Protein AF-0000000087669107 (afdb_homodimer)

pLDDT: mean 89.2, std 16.78, range [33.06, 98.69]

Sequence (152 aa):
MIALDDLVAEQFYWARRRSGTDAERELQIVRVSSIFGSTREFLTIATVGSDQHYALDEFDIVEVVAQSVSEPPGSPMIALDDLVAEQFYWARRRSGTDAERELQIVRVSSIFGSTREFLTIATVGSDQHYALDEFDIVEVVAQSVSEPPGSP

Organism: NCBI:txid484088

Secondary structure (DSSP, 8-state):
---GGG--TT-EEEEEESSS-TTTTS-EEEEEE-TT-SSGGG-EEEEBT---EE-GGGEEEEEEPPP---------/---GGG--TT-EEEEEESSS-TTTTSEEEEEEE-TT-SSGGG-EEEEBT---EE-GGGEEEEEEPPP---------

Nearest PDB structures (foldseek):
  2ydl-assembly1_A  TM=5.166E-01  e=1.882E+00  Homo sapiens
  2dm1-assembly1_A  TM=4.663E-01  e=1.882E+00  Homo sapiens
  5hkc-assembly1_B  TM=5.219E-01  e=3.092E+00  Mycobacterium tuberculosis CDC1551
  5y5w-assembly4_D  TM=6.259E-01  e=8.875E+00  Homo sapiens
  8rd3-assembly1_A  TM=4.511E-01  e=6.508E+00  Saccharomyces cerevisiae S288C

Solvent-accessible surface area (backbone atoms only — not comparable to full-atom values): 8751 Å² total; per-residue (Å²): 108,56,56,78,88,70,63,53,75,70,39,44,27,34,28,23,37,71,63,79,53,75,77,53,38,39,84,40,63,33,30,30,32,40,88,75,30,85,50,76,92,39,41,25,34,19,34,60,47,25,63,56,72,37,60,62,86,50,42,46,41,55,44,75,58,75,72,81,72,70,67,68,78,71,77,128,108,55,58,78,88,71,62,53,76,72,38,45,28,35,30,22,37,70,63,79,53,75,77,52,39,37,83,40,63,34,30,30,33,40,88,76,30,84,50,76,92,39,40,25,34,19,33,59,46,28,65,55,72,37,61,60,84,48,42,48,40,54,44,76,59,75,75,81,72,69,67,68,79,70,77,128

Radius of gyration: 16.14 Å; Cα contacts (8 Å, |Δi|>4): 312; chains: 2; bounding box: 45×42×38 Å

Foldseek 3Di:
DDDLVPDAAQFKFFKAFPDDDPVRRDTFIWGFHQPQHRDSVRTWIHGPPDPDTHHPVRIGTDGTDDDPPPPPPPDD/DDDLVPDAAQFKFFKAFPDDDPVRRDTFIWGFHQPQHRDSVRTWIHGPPDPDTHHPVRIDTDGTDDDPPPPPPPPD

Structure (mmCIF, N/CA/C/O backbone):
data_AF-0000000087669107-model_v1
#
loop_
_entity.id
_entity.type
_entity.pdbx_description
1 polymer 'Uncharacterized protein'
#
loop_
_atom_site.group_PDB
_atom_site.id
_atom_site.type_symbol
_atom_site.label_atom_id
_atom_site.label_alt_id
_atom_site.label_comp_id
_atom_site.label_asym_id
_atom_site.label_entity_id
_atom_site.label_seq_id
_atom_site.pdbx_PDB_ins_code
_atom_site.Cartn_x
_atom_site.Cartn_y
_atom_site.Cartn_z
_atom_site.occupancy
_atom_site.B_iso_or_equiv
_atom_site.auth_seq_id
_atom_site.auth_comp_id
_atom_site.auth_asym_id
_atom_site.auth_atom_id
_atom_site.pdbx_PDB_model_num
ATOM 1 N N . MET A 1 1 ? -7.949 7.848 16.125 1 89.31 1 MET A N 1
ATOM 2 C CA . MET A 1 1 ? -7.195 8.438 15.016 1 89.31 1 MET A CA 1
ATOM 3 C C . MET A 1 1 ? -5.812 8.883 15.477 1 89.31 1 MET A C 1
ATOM 5 O O . MET A 1 1 ? -5.641 9.289 16.625 1 89.31 1 MET A O 1
ATOM 9 N N . ILE A 1 2 ? -4.879 8.641 14.68 1 94.44 2 ILE A N 1
ATOM 10 C CA . ILE A 1 2 ? -3.502 9.016 14.984 1 94.44 2 ILE A CA 1
ATOM 11 C C . ILE A 1 2 ? -3.25 10.461 14.547 1 94.44 2 ILE A C 1
ATOM 13 O O . ILE A 1 2 ? -3.631 10.859 13.445 1 94.44 2 ILE A O 1
ATOM 17 N N . ALA A 1 3 ? -2.68 11.203 15.469 1 96.31 3 ALA A N 1
ATOM 18 C CA . ALA A 1 3 ? -2.332 12.586 15.141 1 96.31 3 ALA A CA 1
ATOM 19 C C . ALA A 1 3 ? -1.234 12.641 14.078 1 96.31 3 ALA A C 1
ATOM 21 O O . ALA A 1 3 ? -0.327 11.805 14.078 1 96.31 3 ALA A O 1
ATOM 22 N N . LEU A 1 4 ? -1.271 13.656 13.242 1 95.12 4 LEU A N 1
ATOM 23 C CA . LEU A 1 4 ? -0.305 13.773 12.156 1 95.12 4 LEU A CA 1
ATOM 24 C C . LEU A 1 4 ? 1.114 13.8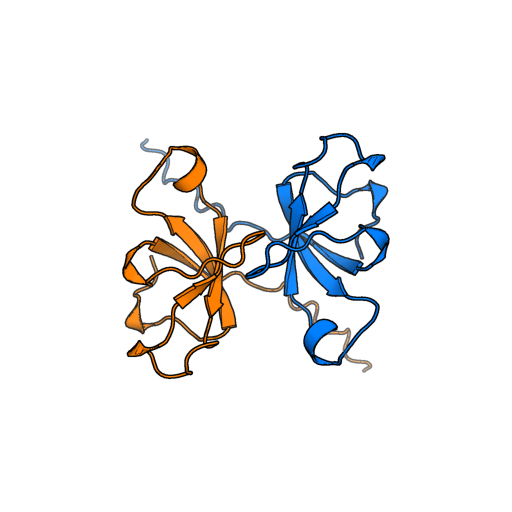91 12.695 1 95.12 4 LEU A C 1
ATOM 26 O O . LEU A 1 4 ? 2.061 13.383 12.094 1 95.12 4 LEU A O 1
ATOM 30 N N . ASP A 1 5 ? 1.235 14.508 13.797 1 94.81 5 ASP A N 1
ATOM 31 C CA . ASP A 1 5 ? 2.549 14.719 14.398 1 94.81 5 ASP A CA 1
ATOM 32 C C . ASP A 1 5 ? 3.145 13.406 14.891 1 94.81 5 ASP A C 1
ATOM 34 O O . ASP A 1 5 ? 4.336 13.328 15.195 1 94.81 5 ASP A O 1
ATOM 38 N N . ASP A 1 6 ? 2.389 12.32 14.961 1 96.31 6 ASP A N 1
ATOM 39 C CA . ASP A 1 6 ? 2.84 11.047 15.5 1 96.31 6 ASP A CA 1
ATOM 40 C C . ASP A 1 6 ? 3.191 10.062 14.383 1 96.31 6 ASP A C 1
ATOM 42 O O . ASP A 1 6 ? 3.619 8.938 14.641 1 96.31 6 ASP A O 1
ATOM 46 N N . LEU A 1 7 ? 3.021 10.586 13.234 1 9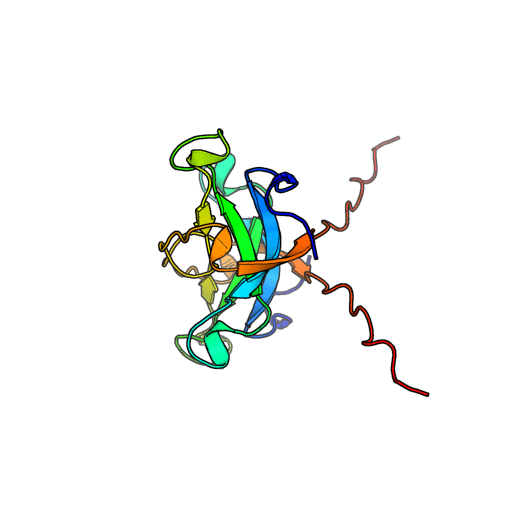6.69 7 LEU A N 1
ATOM 47 C CA . LEU A 1 7 ? 3.289 9.703 12.102 1 96.69 7 LEU A CA 1
ATOM 48 C C . LEU A 1 7 ? 4.785 9.453 11.953 1 96.69 7 LEU A C 1
ATOM 50 O O . LEU A 1 7 ? 5.594 10.359 12.164 1 96.69 7 LEU A O 1
ATOM 54 N N . VAL A 1 8 ? 5.062 8.195 11.562 1 96.12 8 VAL A N 1
ATOM 55 C CA . VAL A 1 8 ? 6.445 7.77 11.383 1 96.12 8 VAL A CA 1
ATOM 56 C C . VAL A 1 8 ? 6.715 7.5 9.906 1 96.12 8 VAL A C 1
ATOM 58 O O . VAL A 1 8 ? 5.914 6.855 9.227 1 96.12 8 VAL A O 1
ATOM 61 N N . ALA A 1 9 ? 7.883 7.965 9.367 1 96.81 9 ALA A N 1
ATOM 62 C CA . ALA A 1 9 ? 8.266 7.77 7.973 1 96.81 9 ALA A CA 1
ATOM 63 C C . ALA A 1 9 ? 8.32 6.285 7.625 1 96.81 9 ALA A C 1
ATOM 65 O O . ALA A 1 9 ? 8.812 5.473 8.414 1 96.81 9 ALA A O 1
ATOM 66 N N . GLU A 1 10 ? 7.879 5.996 6.438 1 95.19 10 GLU A N 1
ATOM 67 C CA . GLU A 1 10 ? 7.945 4.684 5.805 1 95.19 10 GLU A CA 1
ATOM 68 C C . GLU A 1 10 ? 7.07 3.672 6.539 1 95.19 10 GLU A C 1
ATOM 70 O O . GLU A 1 10 ? 7.07 2.484 6.207 1 95.19 10 GLU A O 1
ATOM 75 N N . GLN A 1 11 ? 6.285 4.133 7.562 1 95.56 11 GLN A N 1
ATOM 76 C CA . GLN A 1 11 ? 5.328 3.277 8.258 1 95.56 11 GLN A CA 1
ATOM 77 C C . GLN A 1 11 ? 4.004 3.201 7.496 1 95.56 11 GLN A C 1
ATOM 79 O O . GLN A 1 11 ? 3.578 4.18 6.883 1 95.56 11 GLN A O 1
ATOM 84 N N . PHE A 1 12 ? 3.428 2.039 7.555 1 96.88 12 PHE A N 1
ATOM 85 C CA . PHE A 1 12 ? 2.129 1.824 6.926 1 96.88 12 PHE A CA 1
ATOM 86 C C . PHE A 1 12 ? 1 2.088 7.914 1 96.88 12 PHE A C 1
ATOM 88 O O . PHE A 1 12 ? 1.094 1.721 9.086 1 96.88 12 PHE A O 1
ATOM 95 N N . TYR A 1 13 ? -0.109 2.59 7.34 1 96.56 13 TYR A N 1
ATOM 96 C CA . TYR A 1 13 ? -1.288 2.891 8.148 1 96.56 13 TYR A CA 1
ATOM 97 C C . TYR A 1 13 ? -2.566 2.561 7.383 1 96.56 13 TYR A C 1
ATOM 99 O O . TYR A 1 13 ? -2.592 2.605 6.152 1 96.56 13 TYR A O 1
ATOM 107 N N . TRP A 1 14 ? -3.562 2.236 8.117 1 96.69 14 TRP A N 1
ATOM 108 C CA . TRP A 1 14 ? -4.926 2.363 7.609 1 96.69 14 TRP A CA 1
ATOM 109 C C . TRP A 1 14 ? -5.379 3.818 7.637 1 96.69 14 TRP A C 1
ATOM 111 O O . TRP A 1 14 ? -5.215 4.512 8.641 1 96.69 14 TRP A O 1
ATOM 121 N N . ALA A 1 15 ? -5.906 4.258 6.504 1 96.88 15 ALA A N 1
ATOM 122 C CA . ALA A 1 15 ? -6.289 5.664 6.398 1 96.88 15 ALA A CA 1
ATOM 123 C C . ALA A 1 15 ? -7.477 5.84 5.457 1 96.88 15 ALA A C 1
ATOM 125 O O . ALA A 1 15 ? -7.785 4.949 4.664 1 96.88 15 ALA A O 1
ATOM 126 N N . ARG A 1 16 ? -8.156 6.98 5.582 1 96.62 16 ARG A N 1
ATOM 127 C CA . ARG A 1 16 ? -9.234 7.398 4.688 1 96.62 16 ARG A CA 1
ATOM 128 C C . ARG A 1 16 ? -8.953 8.781 4.105 1 96.62 16 ARG A C 1
ATOM 130 O O . ARG A 1 16 ? -8.586 9.703 4.832 1 96.62 16 ARG A O 1
ATOM 137 N N . ARG A 1 17 ? -9.102 8.789 2.848 1 96.81 17 ARG A N 1
ATOM 138 C CA . ARG A 1 17 ? -9.023 10.125 2.256 1 96.81 17 ARG A CA 1
ATOM 139 C C . ARG A 1 17 ? -10.18 11 2.721 1 96.81 17 ARG A C 1
ATOM 141 O O . ARG A 1 17 ? -11.32 10.539 2.818 1 96.81 17 ARG A O 1
ATOM 148 N N . ARG A 1 18 ? -9.938 12.242 2.965 1 96.56 18 ARG A N 1
ATOM 149 C CA . ARG A 1 18 ? -10.945 13.133 3.533 1 96.56 18 ARG A CA 1
ATOM 150 C C . ARG A 1 18 ? -11.906 13.625 2.457 1 96.56 18 ARG A C 1
ATOM 152 O O . ARG A 1 18 ? -13.031 14.039 2.764 1 96.56 18 ARG A O 1
ATOM 159 N N . SER A 1 19 ? -11.461 13.664 1.223 1 93.25 19 SER A N 1
ATOM 160 C CA . SER A 1 19 ? -12.297 14.156 0.134 1 93.25 19 SER A CA 1
ATOM 161 C C . SER A 1 19 ? -12.234 13.227 -1.073 1 93.25 19 SER A C 1
ATOM 163 O O . SER A 1 19 ? -11.438 12.289 -1.104 1 93.25 19 SER A O 1
ATOM 165 N N . GLY A 1 20 ? -13.219 13.453 -1.997 1 90.12 20 GLY A N 1
ATOM 166 C CA . GLY A 1 20 ? -13.242 12.641 -3.199 1 90.12 20 GLY A CA 1
ATOM 167 C C . GLY A 1 20 ? -14.461 11.742 -3.285 1 90.12 20 GLY A C 1
ATOM 168 O O . GLY A 1 20 ? -15.453 11.961 -2.582 1 90.12 20 GLY A O 1
ATOM 169 N N . THR A 1 21 ? -14.297 10.797 -4.195 1 91.62 21 THR A N 1
ATOM 170 C CA . THR A 1 21 ? -15.383 9.852 -4.43 1 91.62 21 THR A CA 1
ATOM 171 C C . THR A 1 21 ? -15.531 8.898 -3.252 1 91.62 21 THR A C 1
ATOM 173 O O . THR A 1 21 ? -14.641 8.805 -2.402 1 91.62 21 THR A O 1
ATOM 176 N N . ASP A 1 22 ? -16.688 8.188 -3.225 1 91.12 22 ASP A N 1
ATOM 177 C CA . ASP A 1 22 ? -16.906 7.176 -2.195 1 91.12 22 ASP A CA 1
ATOM 178 C C . ASP A 1 22 ? -15.789 6.141 -2.191 1 91.12 22 ASP A C 1
ATOM 180 O O . ASP A 1 22 ? -15.32 5.73 -1.129 1 91.12 22 ASP A O 1
ATOM 184 N N . ALA A 1 23 ? -15.289 5.789 -3.285 1 83.88 23 ALA A N 1
ATOM 185 C CA . ALA A 1 23 ? -14.234 4.789 -3.416 1 83.88 23 ALA A CA 1
ATOM 186 C C . ALA A 1 23 ? -12.914 5.305 -2.84 1 83.88 23 ALA A C 1
ATOM 188 O O . ALA A 1 23 ? -12.188 4.562 -2.176 1 83.88 23 ALA A O 1
ATOM 189 N N . GLU A 1 24 ? -12.727 6.613 -3.053 1 87.19 24 GLU A N 1
ATOM 190 C CA . GLU A 1 24 ? -11.492 7.215 -2.561 1 87.19 24 GLU A CA 1
ATOM 191 C C . GLU A 1 24 ? -11.516 7.367 -1.043 1 87.19 24 GLU A C 1
ATOM 193 O O . GLU A 1 24 ? -10.461 7.441 -0.404 1 87.19 24 GLU A O 1
ATOM 198 N N . ARG A 1 25 ? -12.742 7.344 -0.509 1 92.88 25 ARG A N 1
ATOM 199 C CA . ARG A 1 25 ? -12.883 7.594 0.922 1 92.88 25 ARG A CA 1
ATOM 200 C C . ARG A 1 25 ? -12.938 6.285 1.703 1 92.88 25 ARG A C 1
ATOM 202 O O . ARG A 1 25 ? -13.062 6.293 2.93 1 92.88 25 ARG A O 1
ATOM 209 N N . GLU A 1 26 ? -12.883 5.258 0.939 1 91.38 26 GLU A N 1
ATOM 210 C CA . GLU A 1 26 ? -12.844 3.967 1.616 1 91.38 26 GLU A CA 1
ATOM 211 C C . GLU A 1 26 ? -11.523 3.779 2.365 1 91.38 26 GLU A C 1
ATOM 213 O O . GLU A 1 26 ? -10.516 4.402 2.027 1 91.38 26 GLU A O 1
ATOM 218 N N . LEU A 1 27 ? -11.68 2.936 3.416 1 94.44 27 LEU A N 1
ATOM 219 C CA . LEU A 1 27 ? -10.484 2.602 4.184 1 94.44 27 LEU A CA 1
ATOM 220 C C . LEU A 1 27 ? -9.461 1.89 3.305 1 94.44 27 LEU A C 1
ATOM 222 O O . LEU A 1 27 ? -9.797 0.936 2.6 1 94.44 27 LEU A O 1
ATOM 226 N N . GLN A 1 28 ? -8.164 2.402 3.32 1 94.75 28 GLN A N 1
ATOM 227 C CA . GLN A 1 28 ? -7.086 1.832 2.521 1 94.75 28 GLN A CA 1
ATOM 228 C C . GLN A 1 28 ? -5.766 1.837 3.291 1 94.75 28 GLN A C 1
ATOM 230 O O . GLN A 1 28 ? -5.656 2.482 4.336 1 94.75 28 GLN A O 1
ATOM 235 N N . ILE A 1 29 ? -4.863 1.085 2.773 1 96.69 29 ILE A N 1
ATOM 236 C CA . ILE A 1 29 ? -3.523 1.147 3.35 1 96.69 29 ILE A CA 1
ATOM 237 C C . ILE A 1 29 ? -2.689 2.189 2.607 1 96.69 29 ILE A C 1
ATOM 239 O O . 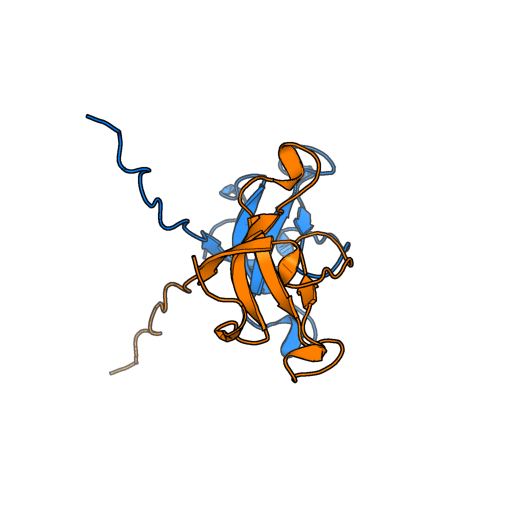ILE A 1 29 ? -2.709 2.246 1.376 1 96.69 29 ILE A O 1
ATOM 243 N N . VAL A 1 30 ? -2.01 3.023 3.395 1 97.81 30 VAL A N 1
ATOM 244 C CA . VAL A 1 30 ? -1.096 4.027 2.861 1 97.81 30 VAL A CA 1
ATOM 245 C C . VAL A 1 30 ? 0.26 3.912 3.553 1 97.81 30 VAL A C 1
ATOM 247 O O . VAL A 1 30 ? 0.387 3.232 4.574 1 97.81 30 VAL A O 1
ATOM 250 N N . ARG A 1 31 ? 1.24 4.516 2.895 1 98.06 31 ARG A N 1
ATOM 251 C CA . ARG A 1 31 ? 2.562 4.652 3.498 1 98.06 31 ARG A CA 1
ATOM 252 C C . ARG A 1 31 ? 2.945 6.117 3.656 1 98.06 31 ARG A C 1
ATOM 254 O O . ARG A 1 31 ? 2.73 6.922 2.746 1 98.06 31 ARG A O 1
ATOM 261 N N . VAL A 1 32 ? 3.406 6.426 4.84 1 98.38 32 VAL A N 1
ATOM 262 C CA . VAL A 1 32 ? 4.047 7.73 4.977 1 98.38 32 VAL A CA 1
ATOM 263 C C . VAL A 1 32 ? 5.402 7.715 4.277 1 98.38 32 VAL A C 1
ATOM 265 O O . VAL A 1 32 ? 6.309 6.98 4.684 1 98.38 32 VAL A O 1
ATOM 268 N N . SER A 1 33 ? 5.504 8.531 3.293 1 97.94 33 SER A N 1
ATOM 269 C CA . SER A 1 33 ? 6.668 8.508 2.41 1 97.94 33 SER A CA 1
ATOM 270 C C . SER A 1 33 ? 7.629 9.648 2.73 1 97.94 33 SER A C 1
ATOM 272 O O . SER A 1 33 ? 7.211 10.797 2.873 1 97.94 33 SER A O 1
ATOM 274 N N . SER A 1 34 ? 8.875 9.367 2.756 1 97.38 34 SER A N 1
ATOM 275 C CA . SER A 1 34 ? 9.922 10.359 2.984 1 97.38 34 SER A CA 1
ATOM 276 C C . SER A 1 34 ? 10.695 10.648 1.703 1 97.38 34 SER A C 1
ATOM 278 O O . SER A 1 34 ? 11.836 11.117 1.753 1 97.38 34 SER A O 1
ATOM 280 N N . ILE A 1 35 ? 10.07 10.375 0.601 1 95.44 35 ILE A N 1
ATOM 281 C CA . ILE A 1 35 ? 10.773 10.445 -0.678 1 95.44 35 ILE A CA 1
ATOM 282 C C . ILE A 1 35 ? 11.273 11.867 -0.918 1 95.44 35 ILE A C 1
ATOM 284 O O . ILE A 1 35 ? 12.289 12.062 -1.599 1 95.44 35 ILE A O 1
ATOM 288 N N . PHE A 1 36 ? 10.688 12.844 -0.38 1 96.75 36 PHE A N 1
ATOM 289 C CA . PHE A 1 36 ? 11.078 14.234 -0.579 1 96.75 36 PHE A CA 1
ATOM 290 C C . PHE A 1 36 ? 11.891 14.742 0.603 1 96.75 36 PHE A C 1
ATOM 292 O O . PHE A 1 36 ? 12.32 15.898 0.617 1 96.75 36 PHE A O 1
ATOM 299 N N . GLY A 1 37 ? 12.047 13.938 1.647 1 96.5 37 GLY A N 1
ATOM 300 C CA . GLY A 1 37 ? 12.742 14.281 2.875 1 96.5 37 GLY A CA 1
ATOM 301 C C . GLY A 1 37 ? 12.172 13.602 4.102 1 96.5 37 GLY A C 1
ATOM 302 O O . GLY A 1 37 ? 11 13.227 4.121 1 96.5 37 GLY A O 1
ATOM 303 N N . SER A 1 38 ? 12.984 13.531 5.098 1 94.12 38 SER A N 1
ATOM 304 C CA . SER A 1 38 ? 12.586 12.75 6.27 1 94.12 38 SER A CA 1
ATOM 305 C C . SER A 1 38 ? 12.008 13.648 7.359 1 94.12 38 SER A C 1
ATOM 307 O O . SER A 1 38 ? 11.492 13.164 8.367 1 94.12 38 SER A O 1
ATOM 309 N N . THR A 1 39 ? 12.117 14.977 7.082 1 94.5 39 THR A N 1
ATOM 310 C CA . THR A 1 39 ? 11.492 15.859 8.062 1 94.5 39 THR A CA 1
ATOM 311 C C . THR A 1 39 ? 9.992 16 7.793 1 94.5 39 THR A C 1
ATOM 313 O O . THR A 1 39 ? 9.547 15.812 6.66 1 94.5 39 THR A O 1
ATOM 316 N N . ARG A 1 40 ? 9.266 16.297 8.766 1 94 40 ARG A N 1
ATOM 317 C CA . ARG A 1 40 ? 7.809 16.266 8.766 1 94 40 ARG A CA 1
ATOM 318 C C . ARG A 1 40 ? 7.254 17.109 7.617 1 94 40 ARG A C 1
ATOM 320 O O . ARG A 1 40 ? 6.266 16.719 6.984 1 94 40 ARG A O 1
ATOM 327 N N . GLU A 1 41 ? 7.875 18.234 7.367 1 95.56 41 GLU A N 1
ATOM 328 C CA . GLU A 1 41 ? 7.355 19.156 6.359 1 95.56 41 GLU A CA 1
ATOM 329 C C . GLU A 1 41 ? 7.461 18.562 4.961 1 95.56 41 GLU A C 1
ATOM 331 O O . GLU A 1 41 ? 6.812 19.031 4.027 1 95.56 41 GLU A O 1
ATOM 336 N N . PHE A 1 42 ? 8.234 17.484 4.781 1 97.44 42 PHE A N 1
ATOM 337 C CA . PHE A 1 42 ? 8.461 16.906 3.461 1 97.44 42 PHE A CA 1
ATOM 338 C C . PHE A 1 42 ? 7.777 15.547 3.338 1 97.44 42 PHE A C 1
ATOM 340 O O . PHE A 1 42 ? 7.773 14.945 2.264 1 97.44 42 PHE A O 1
ATOM 347 N N . LEU A 1 43 ? 7.148 15.086 4.461 1 98.25 43 LEU A N 1
ATOM 348 C CA . LEU A 1 43 ? 6.473 13.789 4.402 1 98.25 43 LEU A CA 1
ATOM 349 C C . LEU A 1 43 ? 5.195 13.875 3.576 1 98.25 43 LEU A C 1
ATOM 351 O O . LEU A 1 43 ? 4.504 14.898 3.598 1 98.25 43 LEU A O 1
ATOM 355 N N . THR A 1 44 ? 4.891 12.805 2.803 1 98.62 44 THR A N 1
ATOM 356 C CA . THR A 1 44 ? 3.668 12.664 2.02 1 98.62 44 THR A CA 1
ATOM 357 C C . THR A 1 44 ? 3.045 11.289 2.227 1 98.62 44 THR A C 1
ATOM 359 O O . THR A 1 44 ? 3.643 10.422 2.865 1 98.62 44 THR A O 1
ATOM 362 N N . ILE A 1 45 ? 1.823 11.172 1.766 1 98.44 45 ILE A N 1
ATOM 363 C CA . ILE A 1 45 ? 1.142 9.883 1.773 1 98.44 45 ILE A CA 1
ATOM 364 C C . ILE A 1 45 ? 1.233 9.242 0.391 1 98.44 45 ILE A C 1
ATOM 366 O O . ILE A 1 45 ? 0.827 9.844 -0.607 1 98.44 45 ILE A O 1
ATOM 370 N N . ALA A 1 46 ? 1.822 8.102 0.329 1 98.31 46 ALA A N 1
ATOM 371 C CA . ALA A 1 46 ? 1.793 7.254 -0.862 1 98.31 46 ALA A CA 1
ATOM 372 C C . ALA A 1 46 ? 0.678 6.215 -0.771 1 98.31 46 ALA A C 1
ATOM 374 O O . ALA A 1 46 ? 0.478 5.602 0.28 1 98.31 46 ALA A O 1
ATOM 375 N N . THR A 1 47 ? -0.052 5.996 -1.863 1 97.19 47 THR A N 1
ATOM 376 C CA . THR A 1 47 ? -1.126 5.012 -1.901 1 97.19 47 THR A CA 1
ATOM 377 C C . THR A 1 47 ? -0.719 3.799 -2.734 1 97.19 47 THR A C 1
ATOM 379 O O . THR A 1 47 ? 0.262 3.852 -3.479 1 97.19 47 THR A O 1
ATOM 382 N N . VAL A 1 48 ? -1.431 2.773 -2.506 1 95.81 48 VAL A N 1
ATOM 383 C CA . VAL A 1 48 ? -1.133 1.549 -3.242 1 95.81 48 VAL A CA 1
ATOM 384 C C . VAL A 1 48 ? -1.636 1.673 -4.68 1 95.81 48 VAL A C 1
ATOM 386 O O . VAL A 1 48 ? -2.777 2.076 -4.91 1 95.81 48 VAL A O 1
ATOM 389 N N . GLY A 1 49 ? -0.792 1.329 -5.637 1 95.81 49 GLY A N 1
ATOM 390 C CA . GLY A 1 49 ? -1.195 1.287 -7.035 1 95.81 49 GLY A CA 1
ATOM 391 C C . GLY A 1 49 ? -1.116 2.639 -7.719 1 95.81 49 GLY A C 1
ATOM 392 O O . GLY A 1 49 ? -1.71 2.838 -8.781 1 95.81 49 GLY A O 1
ATOM 393 N N . SER A 1 50 ? -0.491 3.578 -7.105 1 94.75 50 SER A N 1
ATOM 394 C CA . SER A 1 50 ? -0.369 4.914 -7.676 1 94.75 50 SER A CA 1
ATOM 395 C C . SER A 1 50 ? 0.973 5.547 -7.324 1 94.75 50 SER A C 1
ATOM 397 O O . SER A 1 50 ? 1.464 5.391 -6.203 1 94.75 50 SER A O 1
ATOM 399 N N . ASP A 1 51 ? 1.457 6.324 -8.234 1 95.94 51 ASP A N 1
ATOM 400 C CA . ASP A 1 51 ? 2.693 7.051 -7.953 1 95.94 51 ASP A CA 1
ATOM 401 C C . ASP A 1 51 ? 2.404 8.43 -7.363 1 95.94 51 ASP A C 1
ATOM 403 O O . ASP A 1 51 ? 3.322 9.219 -7.133 1 95.94 51 ASP A O 1
ATOM 407 N N . GLN A 1 52 ? 1.179 8.656 -7.098 1 93.62 52 GLN A N 1
ATOM 408 C CA . GLN A 1 52 ? 0.806 9.945 -6.527 1 93.62 52 GLN A CA 1
ATOM 409 C C . GLN A 1 52 ? 1.182 10.023 -5.051 1 93.62 52 GLN A C 1
ATOM 411 O O . GLN A 1 52 ? 1.151 9.016 -4.344 1 93.62 52 GLN A O 1
ATOM 416 N N . HIS A 1 53 ? 1.563 11.289 -4.617 1 97.62 53 HIS A N 1
ATOM 417 C CA . HIS A 1 53 ? 1.83 11.609 -3.221 1 97.62 53 HIS A CA 1
ATOM 418 C C . HIS A 1 53 ? 0.944 12.75 -2.736 1 97.62 53 HIS A C 1
ATOM 420 O O . HIS A 1 53 ? 0.813 13.766 -3.416 1 97.62 53 HIS A O 1
ATOM 426 N N . TYR A 1 54 ? 0.393 12.508 -1.601 1 97.75 54 TYR A N 1
ATOM 427 C CA . TYR A 1 54 ? -0.571 13.469 -1.071 1 97.75 54 TYR A CA 1
ATOM 428 C C . TYR A 1 54 ? -0.052 14.109 0.208 1 97.75 54 TYR A C 1
ATOM 430 O O . TYR A 1 54 ? 0.788 13.539 0.905 1 97.75 54 TYR A O 1
ATOM 438 N N . ALA A 1 55 ? -0.641 15.273 0.501 1 98 55 ALA A N 1
ATOM 439 C CA . ALA A 1 55 ? -0.359 15.891 1.793 1 98 55 ALA A CA 1
ATOM 440 C C . ALA A 1 55 ? -0.947 15.07 2.938 1 98 55 ALA A C 1
ATOM 442 O O . ALA A 1 55 ? -1.992 14.438 2.779 1 98 55 ALA A O 1
ATOM 443 N N . LEU A 1 56 ? -0.298 15.188 4.094 1 97.81 56 LEU A N 1
ATOM 444 C CA . LEU A 1 56 ? -0.715 14.391 5.242 1 97.81 56 LEU A CA 1
ATOM 445 C C . LEU A 1 56 ? -2.143 14.742 5.656 1 97.81 56 LEU A C 1
ATOM 447 O O . LEU A 1 56 ? -2.908 13.859 6.051 1 97.81 56 LEU A O 1
ATOM 451 N N . ASP A 1 57 ? -2.477 15.961 5.488 1 97.31 57 ASP A N 1
ATOM 452 C CA . ASP A 1 57 ? -3.75 16.422 6.035 1 97.31 57 ASP A CA 1
ATOM 453 C C . ASP A 1 57 ? -4.898 16.109 5.078 1 97.31 57 ASP A C 1
ATOM 455 O O . ASP A 1 57 ? -6.051 16.453 5.352 1 97.31 57 ASP A O 1
ATOM 459 N N . GLU A 1 58 ? -4.609 15.422 4.004 1 97.81 58 GLU A N 1
ATOM 460 C CA . GLU A 1 58 ? -5.664 14.992 3.09 1 97.81 58 GLU A CA 1
ATOM 461 C C . GLU A 1 58 ? -6.27 13.664 3.541 1 97.81 58 GLU A C 1
ATOM 463 O O . GLU A 1 58 ? -7.27 13.211 2.979 1 97.81 58 GLU A O 1
ATOM 468 N N . PHE A 1 59 ? -5.719 13.086 4.613 1 97.81 59 PHE A N 1
ATOM 469 C CA . PHE A 1 59 ? -6.188 11.789 5.074 1 97.81 59 PHE A CA 1
ATOM 470 C C . PHE A 1 59 ? -6.496 11.828 6.566 1 97.81 59 PHE A C 1
ATOM 472 O O . PHE A 1 59 ? -5.828 12.531 7.328 1 97.81 59 PHE A O 1
ATOM 479 N N . ASP A 1 60 ? -7.539 11.031 6.938 1 97.31 60 ASP A N 1
ATOM 480 C CA . ASP A 1 60 ? -7.672 10.586 8.32 1 97.31 60 ASP A CA 1
ATOM 481 C C . ASP A 1 60 ? -6.867 9.312 8.57 1 97.31 60 ASP A C 1
ATOM 483 O O . ASP A 1 60 ? -7.117 8.281 7.941 1 97.31 60 ASP A O 1
ATOM 487 N N . ILE A 1 61 ? -5.895 9.391 9.531 1 97.44 61 ILE A N 1
ATOM 488 C CA . ILE A 1 61 ? -5.078 8.234 9.867 1 97.44 61 ILE A CA 1
ATOM 489 C C . ILE A 1 61 ? -5.734 7.449 11 1 97.44 61 ILE A C 1
ATOM 491 O O . ILE A 1 61 ? -5.926 7.977 12.102 1 97.44 61 ILE A O 1
ATOM 495 N N . VAL A 1 62 ? -6.016 6.191 10.68 1 96.19 62 VAL A N 1
ATOM 496 C CA . VAL A 1 62 ? -6.887 5.434 11.57 1 96.19 62 VAL A CA 1
ATOM 497 C C . VAL A 1 62 ? -6.043 4.578 12.516 1 96.19 62 VAL A C 1
ATOM 499 O O . VAL A 1 62 ? -6.215 4.633 13.734 1 96.19 62 VAL A O 1
ATOM 502 N N . GLU A 1 63 ? -5.164 3.766 11.969 1 94.69 63 GLU A N 1
ATOM 503 C CA . GLU A 1 63 ? -4.371 2.852 12.781 1 94.69 63 GLU A CA 1
ATOM 504 C C . GLU A 1 63 ? -3.107 2.412 12.047 1 94.69 63 GLU A C 1
ATOM 506 O O . GLU A 1 63 ? -3.09 2.355 10.812 1 94.69 63 GLU A O 1
ATOM 511 N N . VAL A 1 64 ? -2.037 2.09 12.914 1 94.56 64 VAL A N 1
ATOM 512 C CA . VAL A 1 64 ? -0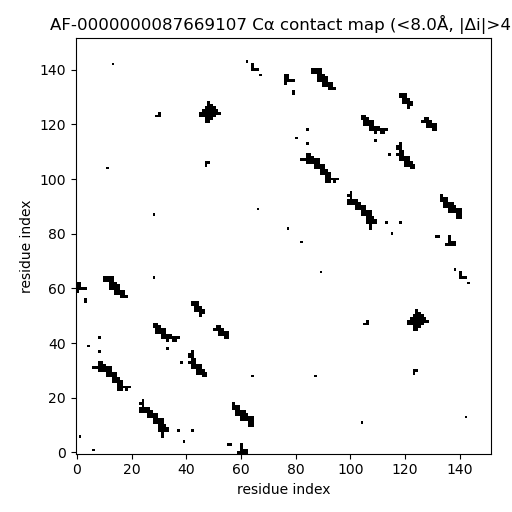.807 1.544 12.352 1 94.56 64 VAL A CA 1
ATOM 513 C C . VAL A 1 64 ? -1.043 0.109 11.883 1 94.56 64 VAL A C 1
ATOM 515 O O . VAL A 1 64 ? -1.722 -0.666 12.562 1 94.56 64 VAL A O 1
ATOM 518 N N . VAL A 1 65 ? -0.519 -0.155 10.711 1 94.19 65 VAL A N 1
ATOM 519 C CA . VAL A 1 65 ? -0.568 -1.545 10.273 1 94.19 65 VAL A CA 1
ATOM 520 C C . VAL A 1 65 ? 0.538 -2.344 10.953 1 94.19 65 VAL A C 1
ATOM 522 O O . VAL A 1 65 ? 1.723 -2.039 10.797 1 94.19 65 VAL A O 1
ATOM 525 N N . ALA A 1 66 ? 0.106 -3.385 11.664 1 83.94 66 ALA A N 1
ATOM 526 C CA . ALA A 1 66 ? 1.057 -4.219 12.391 1 83.94 66 ALA A CA 1
ATOM 527 C C . ALA A 1 66 ? 1.473 -5.43 11.562 1 83.94 66 ALA A C 1
ATOM 529 O O . ALA A 1 66 ? 0.688 -5.938 10.758 1 83.94 66 ALA A O 1
ATOM 530 N N . GLN A 1 67 ? 2.836 -5.625 11.594 1 76.38 67 GLN A N 1
ATOM 531 C CA . GLN A 1 67 ? 3.295 -6.883 11.016 1 76.38 67 GLN A CA 1
ATOM 532 C C . GLN A 1 67 ? 3.211 -8.016 12.039 1 76.38 67 GLN A C 1
ATOM 534 O O . GLN A 1 67 ? 3.488 -7.816 13.219 1 76.38 67 GLN A O 1
ATOM 539 N N . SER A 1 68 ? 2.518 -9.078 11.602 1 65.31 68 SER A N 1
ATOM 540 C 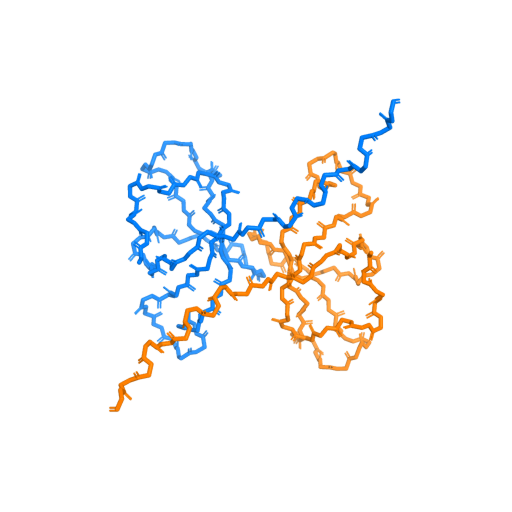CA . SER A 1 68 ? 2.537 -10.211 12.523 1 65.31 68 SER A CA 1
ATOM 541 C C . SER A 1 68 ? 3.951 -10.75 12.711 1 65.31 68 SER A C 1
ATOM 543 O O . SER A 1 68 ? 4.656 -11.008 11.727 1 65.31 68 SER A O 1
ATOM 545 N N . VAL A 1 69 ? 4.789 -10.133 13.469 1 55.12 69 VAL A N 1
ATOM 546 C CA . VAL A 1 69 ? 6.156 -10.578 13.711 1 55.12 69 VAL A CA 1
ATOM 547 C C . VAL A 1 69 ? 6.184 -12.102 13.852 1 55.12 69 VAL A C 1
ATOM 549 O O . VAL A 1 69 ? 5.586 -12.656 14.773 1 55.12 69 VAL A O 1
ATOM 552 N N . SER A 1 70 ? 5.957 -12.82 12.828 1 46.03 70 SER A N 1
ATOM 553 C CA . SER A 1 70 ? 6.414 -14.156 13.195 1 46.03 70 SER A CA 1
ATOM 554 C C . SER A 1 70 ? 7.895 -14.156 13.562 1 46.03 70 SER A C 1
ATOM 556 O O . SER A 1 70 ? 8.734 -13.75 12.75 1 46.03 70 SER A O 1
ATOM 558 N N . GLU A 1 71 ? 8.281 -13.852 14.844 1 46.06 71 GLU A N 1
ATOM 559 C CA . GLU A 1 71 ? 9.641 -14.117 15.289 1 46.06 71 GLU A CA 1
ATOM 560 C C . GLU A 1 71 ? 10.273 -15.258 14.492 1 46.06 71 GLU A C 1
ATOM 562 O O . GLU A 1 71 ? 9.672 -16.328 14.344 1 46.06 71 GLU A O 1
ATOM 567 N N . PRO A 1 72 ? 11.125 -14.906 13.5 1 42.56 72 PRO A N 1
ATOM 568 C CA . PRO A 1 72 ? 11.781 -16.141 13.047 1 42.56 72 PRO A CA 1
ATOM 569 C C . PRO A 1 72 ? 11.992 -17.141 14.18 1 42.56 72 PRO A C 1
ATOM 571 O O . PRO A 1 72 ? 12.156 -16.75 15.336 1 42.56 72 PRO A O 1
ATOM 574 N N . PRO A 1 73 ? 11.523 -18.344 14.062 1 39.31 73 PRO A N 1
ATOM 575 C CA . PRO A 1 73 ? 11.938 -19.25 15.133 1 39.31 73 PRO A CA 1
ATOM 576 C C . PRO A 1 73 ? 13.422 -19.109 15.477 1 39.31 73 PRO A C 1
ATOM 578 O O . PRO A 1 73 ? 14.273 -19.125 14.586 1 39.31 73 PRO A O 1
ATOM 581 N N . GLY A 1 74 ? 13.797 -18.188 16.297 1 39.66 74 GLY A N 1
ATOM 582 C CA . GLY A 1 74 ? 15.172 -18.234 16.781 1 39.66 74 GLY A CA 1
ATOM 583 C C . GLY A 1 74 ? 15.727 -19.641 16.891 1 39.66 74 GLY A C 1
ATOM 584 O O . GLY A 1 74 ? 15.07 -20.531 17.438 1 39.66 74 GLY A O 1
ATOM 585 N N . SER A 1 75 ? 16.594 -20.141 15.906 1 38.22 75 SER A N 1
ATOM 586 C CA . SER A 1 75 ? 17.422 -21.297 16.219 1 38.22 75 SER A CA 1
ATOM 587 C C . SER A 1 75 ? 17.859 -21.281 17.688 1 38.22 75 SER A C 1
ATOM 589 O O . SER A 1 75 ? 18.344 -20.25 18.172 1 38.22 75 SER A O 1
ATOM 591 N N . PRO A 1 76 ? 17.578 -22.344 18.484 1 33.06 76 PRO A N 1
ATOM 592 C CA . PRO A 1 76 ? 18.234 -22.406 19.797 1 33.06 76 PRO A CA 1
ATOM 593 C C . PRO A 1 76 ? 19.75 -22.203 19.688 1 33.06 76 PRO A C 1
ATOM 595 O O . PRO A 1 76 ? 20.344 -22.469 18.641 1 33.06 76 PRO A O 1
ATOM 598 N N . MET B 1 1 ? 3.369 -19.031 4.27 1 89.12 1 MET B N 1
ATOM 599 C CA . MET B 1 1 ? 3.164 -18.375 2.98 1 89.12 1 MET B CA 1
ATOM 600 C C . MET B 1 1 ? 1.804 -18.734 2.395 1 89.12 1 MET B C 1
ATOM 602 O O . MET B 1 1 ? 1.312 -19.844 2.602 1 89.12 1 MET B O 1
ATOM 606 N N . ILE B 1 2 ? 1.175 -17.812 1.866 1 94.38 2 ILE B N 1
ATOM 607 C CA . ILE B 1 2 ? -0.135 -18 1.255 1 94.38 2 ILE B CA 1
ATOM 608 C C . ILE B 1 2 ? 0.034 -18.422 -0.202 1 94.38 2 ILE B C 1
ATOM 610 O O . ILE B 1 2 ? 0.832 -17.844 -0.937 1 94.38 2 ILE B O 1
ATOM 614 N N . ALA B 1 3 ? -0.669 -19.469 -0.562 1 96.38 3 ALA B N 1
ATOM 615 C CA . ALA B 1 3 ? -0.637 -19.922 -1.95 1 96.38 3 ALA B CA 1
ATOM 616 C C . ALA B 1 3 ? -1.284 -18.891 -2.877 1 96.38 3 ALA B C 1
ATOM 618 O O . ALA B 1 3 ? -2.27 -18.25 -2.508 1 96.38 3 ALA B O 1
ATOM 619 N N . LEU B 1 4 ? -0.787 -18.812 -4.102 1 95.31 4 LEU B N 1
ATOM 620 C CA . LEU B 1 4 ? -1.294 -17.828 -5.047 1 95.31 4 LEU B CA 1
ATOM 621 C C . LEU B 1 4 ? -2.77 -18.062 -5.348 1 95.31 4 LEU B C 1
ATOM 623 O O . LEU B 1 4 ? -3.527 -17.109 -5.555 1 95.31 4 LEU B O 1
ATOM 627 N N . ASP B 1 5 ? -3.156 -19.266 -5.34 1 94.88 5 ASP B N 1
ATOM 628 C CA . ASP B 1 5 ? -4.539 -19.625 -5.645 1 94.88 5 ASP B CA 1
ATOM 629 C C . ASP B 1 5 ? -5.48 -19.156 -4.535 1 94.88 5 ASP B C 1
ATOM 631 O O . ASP B 1 5 ? -6.699 -19.141 -4.719 1 94.88 5 ASP B O 1
ATOM 635 N N . ASP B 1 6 ? -4.984 -18.766 -3.393 1 96.38 6 ASP B N 1
ATOM 636 C CA . ASP B 1 6 ? -5.801 -18.391 -2.244 1 96.38 6 ASP B CA 1
ATOM 637 C C . ASP B 1 6 ? -5.91 -16.875 -2.123 1 96.38 6 ASP B C 1
ATOM 639 O O . ASP B 1 6 ? -6.586 -16.359 -1.224 1 96.38 6 ASP B O 1
ATOM 643 N N . LEU B 1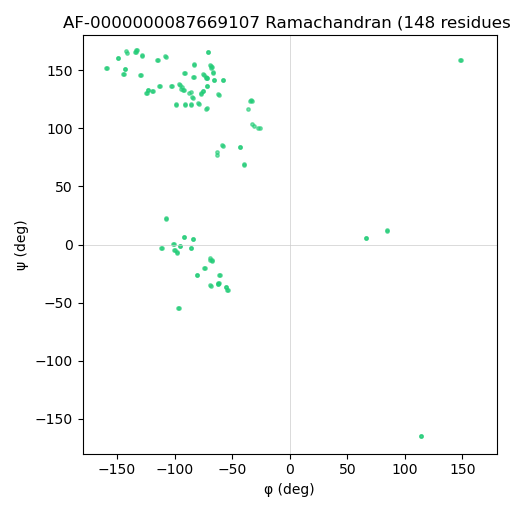 7 ? -5.285 -16.266 -3.051 1 96.75 7 LEU B N 1
ATOM 644 C CA . LEU B 1 7 ? -5.301 -14.812 -2.984 1 96.75 7 LEU B CA 1
ATOM 645 C C . LEU B 1 7 ? -6.676 -14.266 -3.35 1 96.75 7 LEU B C 1
ATOM 647 O O . LEU B 1 7 ? -7.348 -14.805 -4.234 1 96.75 7 LEU B O 1
ATOM 651 N N . VAL B 1 8 ? -7.008 -13.18 -2.631 1 96.25 8 VAL B N 1
ATOM 652 C CA . VAL B 1 8 ? -8.297 -12.531 -2.824 1 96.25 8 VAL B CA 1
ATOM 653 C C . VAL B 1 8 ? -8.094 -11.141 -3.426 1 96.25 8 VAL B C 1
ATOM 655 O O . VAL B 1 8 ? -7.23 -10.383 -2.977 1 96.25 8 VAL B O 1
ATOM 658 N N . ALA B 1 9 ? -8.914 -10.758 -4.445 1 96.88 9 ALA B N 1
ATOM 659 C CA . ALA B 1 9 ? -8.828 -9.453 -5.098 1 96.88 9 A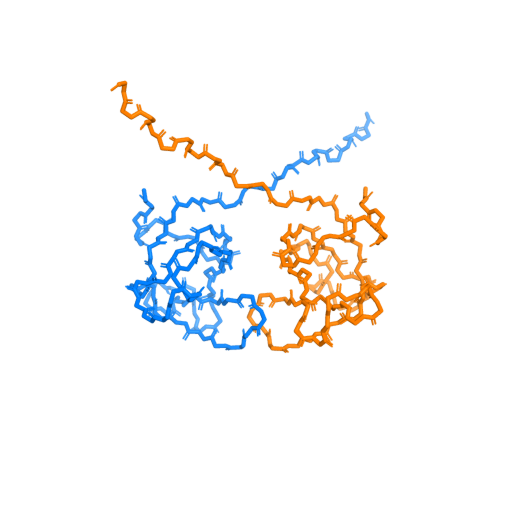LA B CA 1
ATOM 660 C C . ALA B 1 9 ? -9.016 -8.32 -4.094 1 96.88 9 ALA B C 1
ATOM 662 O O . ALA B 1 9 ? -9.867 -8.398 -3.209 1 96.88 9 ALA B O 1
ATOM 663 N N . GLU B 1 10 ? -8.242 -7.301 -4.309 1 95.31 10 GLU B N 1
ATOM 664 C CA . GLU B 1 10 ? -8.312 -6.031 -3.586 1 95.31 10 GLU B CA 1
ATOM 665 C C . GLU B 1 10 ? -7.93 -6.211 -2.121 1 95.31 10 GLU B C 1
ATOM 667 O O . GLU B 1 10 ? -8.031 -5.27 -1.329 1 95.31 10 GLU B O 1
ATOM 672 N N . GLN B 1 11 ? -7.477 -7.441 -1.732 1 95.75 11 GLN B N 1
ATOM 673 C CA . GLN B 1 11 ? -6.973 -7.691 -0.386 1 95.75 11 GLN B CA 1
ATOM 674 C C . GLN B 1 11 ? -5.508 -7.289 -0.261 1 95.75 11 GLN B C 1
ATOM 676 O O . GLN B 1 11 ? -4.734 -7.441 -1.21 1 95.75 11 GLN B O 1
ATOM 681 N N . PHE B 1 12 ? -5.191 -6.777 0.89 1 96.94 12 PHE B N 1
ATOM 682 C CA . PHE B 1 12 ? -3.816 -6.395 1.183 1 96.94 12 PHE B CA 1
ATOM 683 C C . PHE B 1 12 ? -3.061 -7.547 1.832 1 96.94 12 PHE B C 1
ATOM 685 O O . PHE B 1 12 ? -3.607 -8.258 2.678 1 96.94 12 PHE B O 1
ATOM 692 N N . TYR B 1 13 ? -1.742 -7.578 1.513 1 96.62 13 TYR B N 1
ATOM 693 C CA . TYR B 1 13 ? -0.875 -8.617 2.055 1 96.62 13 TYR B CA 1
ATOM 694 C C . TYR B 1 13 ? 0.51 -8.062 2.367 1 96.62 13 TYR B C 1
ATOM 696 O O . TYR B 1 13 ? 0.96 -7.105 1.735 1 96.62 13 TYR B O 1
ATOM 704 N N . TRP B 1 14 ? 1.124 -8.656 3.32 1 96.56 14 TRP B N 1
ATOM 705 C CA . TRP B 1 14 ? 2.578 -8.586 3.418 1 96.56 14 TRP B CA 1
ATOM 706 C C . TRP B 1 14 ? 3.236 -9.523 2.412 1 96.56 14 TRP B C 1
ATOM 708 O O . TRP B 1 14 ? 2.859 -10.695 2.305 1 96.56 14 TRP B O 1
ATOM 718 N N . ALA B 1 15 ? 4.18 -8.969 1.664 1 96.88 15 ALA B N 1
ATOM 719 C CA . ALA B 1 15 ? 4.812 -9.766 0.612 1 96.88 15 ALA B CA 1
ATOM 720 C C . ALA B 1 15 ? 6.262 -9.336 0.4 1 96.88 15 ALA B C 1
ATOM 722 O O . ALA B 1 15 ? 6.668 -8.258 0.831 1 96.88 15 ALA B O 1
ATOM 723 N N . ARG B 1 16 ? 7.043 -10.219 -0.216 1 96.56 16 ARG B N 1
ATOM 724 C CA . ARG B 1 16 ? 8.414 -9.945 -0.639 1 96.56 16 ARG B CA 1
ATOM 725 C C . ARG B 1 16 ? 8.594 -10.211 -2.131 1 96.56 16 ARG B C 1
ATOM 727 O O . ARG B 1 16 ? 8.164 -11.25 -2.635 1 96.56 16 ARG B O 1
ATOM 734 N N . ARG B 1 17 ? 9.164 -9.242 -2.725 1 96.81 17 ARG B N 1
ATOM 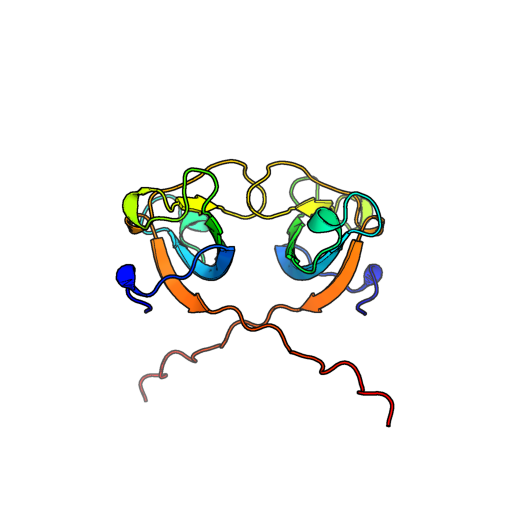735 C CA . ARG B 1 17 ? 9.508 -9.516 -4.113 1 96.81 17 ARG B CA 1
ATOM 736 C C . ARG B 1 17 ? 10.57 -10.602 -4.211 1 96.81 17 ARG B C 1
ATOM 738 O O . ARG B 1 17 ? 11.516 -10.625 -3.418 1 96.81 17 ARG B O 1
ATOM 745 N N . ARG B 1 18 ? 10.484 -11.461 -5.168 1 96.56 18 ARG B N 1
ATOM 746 C CA . ARG B 1 18 ? 11.375 -12.609 -5.266 1 96.56 18 ARG B CA 1
ATOM 747 C C . ARG B 1 18 ? 12.719 -12.211 -5.867 1 96.56 18 ARG B C 1
ATOM 749 O O . ARG B 1 18 ? 13.719 -12.906 -5.68 1 96.56 18 ARG B O 1
ATOM 756 N N . SER B 1 19 ? 12.742 -11.172 -6.652 1 93.25 19 SER B N 1
ATOM 757 C CA . SER B 1 19 ? 13.969 -10.742 -7.312 1 93.25 19 SER B CA 1
ATOM 758 C C . SER B 1 19 ? 14.164 -9.234 -7.188 1 93.25 19 SER B C 1
ATOM 760 O O . SER B 1 19 ? 13.273 -8.523 -6.723 1 93.25 19 SER B O 1
ATOM 762 N N . GLY B 1 20 ? 15.43 -8.805 -7.504 1 90.06 20 GLY B N 1
ATOM 763 C CA . GLY B 1 20 ? 15.719 -7.379 -7.441 1 90.06 20 GLY B CA 1
ATOM 764 C C . GLY B 1 20 ? 16.719 -7.02 -6.367 1 90.06 20 GLY B C 1
ATOM 765 O O . GLY B 1 20 ? 17.438 -7.887 -5.863 1 90.06 20 GLY B O 1
ATOM 766 N N . THR B 1 21 ? 16.719 -5.738 -6.109 1 91.69 21 THR B N 1
ATOM 767 C CA . THR B 1 21 ? 17.641 -5.211 -5.113 1 91.69 21 THR B CA 1
ATOM 768 C C . THR B 1 21 ? 17.219 -5.629 -3.707 1 91.69 21 THR B C 1
ATOM 770 O O . THR B 1 21 ? 16.094 -6.09 -3.502 1 91.69 21 THR B O 1
ATOM 773 N N . ASP B 1 22 ? 18.172 -5.453 -2.746 1 91 22 ASP B N 1
ATOM 774 C CA . ASP B 1 22 ? 17.859 -5.742 -1.351 1 91 22 ASP B CA 1
ATOM 775 C C . ASP B 1 22 ? 16.641 -4.949 -0.886 1 91 22 ASP B C 1
ATOM 777 O O . ASP B 1 22 ? 15.773 -5.484 -0.187 1 91 22 ASP B O 1
ATOM 781 N N . ALA B 1 23 ? 16.484 -3.781 -1.316 1 83.94 23 ALA B N 1
ATOM 782 C CA . ALA B 1 23 ? 15.367 -2.914 -0.925 1 83.94 23 ALA B CA 1
ATOM 783 C C . ALA B 1 23 ? 14.047 -3.426 -1.488 1 83.94 23 ALA B C 1
ATOM 785 O O . ALA B 1 23 ? 13.023 -3.398 -0.805 1 83.94 23 ALA B O 1
ATOM 786 N N . GLU B 1 24 ? 14.172 -3.982 -2.699 1 87.19 24 GLU B N 1
ATOM 787 C CA . GLU B 1 24 ? 12.969 -4.488 -3.348 1 87.19 24 GLU B CA 1
ATOM 788 C C . GLU B 1 24 ? 12.508 -5.797 -2.709 1 87.19 24 GLU B C 1
ATOM 790 O O . GLU B 1 24 ? 11.328 -6.156 -2.801 1 87.19 24 GLU B O 1
ATOM 795 N N . ARG B 1 25 ? 13.461 -6.441 -2.023 1 92.62 25 ARG B N 1
ATOM 796 C CA . ARG B 1 25 ? 13.156 -7.754 -1.469 1 92.62 25 ARG B CA 1
ATOM 797 C C . ARG B 1 25 ? 12.719 -7.645 -0.012 1 92.62 25 ARG B C 1
ATOM 799 O O . ARG B 1 25 ? 12.414 -8.656 0.628 1 92.62 25 ARG B O 1
ATOM 806 N N . GLU B 1 26 ? 12.734 -6.445 0.402 1 91.31 26 GLU B N 1
ATOM 807 C CA . GLU B 1 26 ? 12.242 -6.242 1.763 1 91.31 26 GLU B CA 1
ATOM 808 C C . GLU B 1 26 ? 10.742 -6.484 1.848 1 91.31 26 GLU B C 1
ATOM 810 O O . GLU B 1 26 ? 10.031 -6.395 0.841 1 91.31 26 GLU B O 1
ATOM 815 N N . LEU B 1 27 ? 10.367 -6.852 3.1 1 94.25 27 LEU B N 1
ATOM 816 C CA . LEU B 1 27 ? 8.945 -7.043 3.352 1 94.25 27 LEU B CA 1
ATOM 817 C C . LEU B 1 27 ? 8.18 -5.738 3.146 1 94.25 27 LEU B C 1
ATOM 819 O O . LEU B 1 27 ? 8.57 -4.695 3.676 1 94.25 27 LEU B O 1
ATOM 823 N N . GLN B 1 28 ? 7.051 -5.801 2.32 1 94.5 28 GLN B N 1
ATOM 824 C CA . GLN B 1 28 ? 6.23 -4.629 2.029 1 94.5 28 GLN B CA 1
ATOM 825 C C . GLN B 1 28 ? 4.75 -4.992 1.978 1 94.5 28 GLN B C 1
ATOM 827 O O . GLN B 1 28 ? 4.395 -6.172 1.964 1 94.5 28 GLN B O 1
ATOM 832 N N . ILE B 1 29 ? 3.969 -3.969 2.006 1 96.62 29 ILE B N 1
ATOM 833 C CA . ILE B 1 29 ? 2.545 -4.207 1.806 1 96.62 29 ILE B CA 1
ATOM 834 C C . ILE B 1 29 ? 2.197 -4.051 0.326 1 96.62 29 ILE B C 1
ATOM 836 O O . ILE B 1 29 ? 2.645 -3.104 -0.326 1 96.62 29 ILE B O 1
ATOM 840 N N . VAL B 1 30 ? 1.431 -5.035 -0.17 1 97.81 30 VAL B N 1
ATOM 841 C CA . VAL B 1 30 ? 0.937 -5.008 -1.542 1 97.81 30 VAL B CA 1
ATOM 842 C C . VAL B 1 30 ? -0.573 -5.234 -1.553 1 97.81 30 VAL B C 1
ATOM 844 O O . VAL B 1 30 ? -1.155 -5.629 -0.539 1 97.81 30 VAL B O 1
ATOM 847 N N . ARG B 1 31 ? -1.148 -4.883 -2.686 1 98.06 31 ARG B N 1
ATOM 848 C CA . ARG B 1 31 ? -2.555 -5.188 -2.928 1 98.06 31 ARG B CA 1
ATOM 849 C C . ARG B 1 31 ? -2.717 -6.078 -4.156 1 98.06 31 ARG B C 1
ATOM 851 O O . ARG B 1 31 ? -2.068 -5.855 -5.18 1 98.06 31 ARG B O 1
ATOM 858 N N . VAL B 1 32 ? -3.49 -7.105 -3.975 1 98.44 32 VAL B N 1
ATOM 859 C CA . VAL B 1 32 ? -3.908 -7.836 -5.168 1 98.44 32 VAL B CA 1
ATOM 860 C C . VAL B 1 32 ? -4.93 -7.012 -5.949 1 98.44 32 VAL B C 1
ATOM 862 O O . VAL B 1 32 ? -6.027 -6.738 -5.457 1 98.44 32 VAL B O 1
ATOM 865 N N . SER B 1 33 ? -4.543 -6.668 -7.129 1 97.94 33 SER B N 1
ATOM 866 C CA . SER B 1 33 ? -5.32 -5.727 -7.93 1 97.94 33 SER B CA 1
ATOM 867 C C . SER B 1 33 ? -6.129 -6.449 -9.008 1 97.94 33 SER B C 1
ATOM 869 O O . SER B 1 33 ? -5.594 -7.301 -9.719 1 97.94 33 SER B O 1
ATOM 871 N N . SER B 1 34 ? -7.34 -6.074 -9.18 1 97.38 34 SER B N 1
ATOM 872 C CA . SER B 1 34 ? -8.219 -6.621 -10.203 1 97.38 34 SER B CA 1
ATOM 873 C C . SER B 1 34 ? -8.453 -5.613 -11.328 1 97.38 34 SER B C 1
ATOM 875 O O . SER B 1 34 ? -9.445 -5.703 -12.047 1 97.38 34 SER B O 1
ATOM 877 N N . ILE B 1 35 ? -7.547 -4.699 -11.438 1 95.5 35 ILE B N 1
ATOM 878 C CA . ILE B 1 35 ? -7.75 -3.58 -12.352 1 95.5 35 ILE B CA 1
ATOM 879 C C . ILE B 1 35 ? -7.895 -4.098 -13.781 1 95.5 35 ILE B C 1
ATOM 881 O O . ILE B 1 35 ? -8.562 -3.475 -14.609 1 95.5 35 ILE B O 1
ATOM 885 N N . PHE B 1 36 ? -7.363 -5.191 -14.117 1 96.75 36 PHE B N 1
ATOM 886 C CA . PHE B 1 36 ? -7.422 -5.746 -15.461 1 96.75 36 PHE B CA 1
ATOM 887 C C . PHE B 1 36 ? -8.492 -6.824 -15.562 1 96.75 36 PHE B C 1
ATOM 889 O O . PHE B 1 36 ? -8.695 -7.406 -16.625 1 96.75 36 PHE B O 1
ATOM 896 N N . GLY B 1 37 ? -9.125 -7.172 -14.445 1 96.56 37 GLY B N 1
ATOM 897 C CA . GLY B 1 37 ? -10.125 -8.227 -14.352 1 96.56 37 GLY B CA 1
ATOM 898 C C . GLY B 1 37 ? -10.133 -8.93 -13.008 1 96.56 37 GLY B C 1
ATOM 899 O O . GLY B 1 37 ? -9.117 -8.945 -12.305 1 96.56 37 GLY B O 1
ATOM 900 N N . SER B 1 38 ? -11.242 -9.547 -12.734 1 94.25 38 SER B N 1
ATOM 901 C CA . SER B 1 38 ? -11.414 -10.117 -11.406 1 94.25 38 SER B CA 1
ATOM 902 C C . SER B 1 38 ? -11.094 -11.609 -11.398 1 94.25 38 SER B C 1
ATOM 904 O O . SER B 1 38 ? -11.055 -12.234 -10.336 1 94.25 38 SER B O 1
ATOM 906 N N . THR B 1 39 ? -10.867 -12.125 -12.617 1 94.75 39 THR B N 1
ATOM 907 C CA . THR B 1 39 ? -10.469 -13.531 -12.633 1 94.75 39 THR B CA 1
ATOM 908 C C . THR B 1 39 ? -8.977 -13.672 -12.375 1 94.75 39 THR B C 1
ATOM 910 O O . THR B 1 39 ? -8.203 -12.734 -12.609 1 94.75 39 THR B O 1
ATOM 913 N N . ARG B 1 40 ? -8.594 -14.75 -11.898 1 93.88 40 ARG B N 1
ATOM 914 C CA . ARG B 1 40 ? -7.246 -15.016 -11.406 1 93.88 40 ARG B CA 1
ATOM 915 C C . ARG B 1 40 ? -6.199 -14.68 -12.461 1 93.88 40 ARG B C 1
ATOM 917 O O . ARG B 1 40 ? -5.133 -14.148 -12.141 1 93.88 40 ARG B O 1
ATOM 924 N N . GLU B 1 41 ? -6.496 -14.992 -13.695 1 95.62 41 GLU B N 1
ATOM 925 C CA . GLU B 1 41 ? -5.52 -14.805 -14.766 1 95.62 41 GLU B CA 1
ATOM 926 C C . GLU B 1 41 ? -5.242 -13.328 -15.016 1 95.62 41 GLU B C 1
ATOM 928 O O . GLU B 1 41 ? -4.246 -12.977 -15.648 1 95.62 41 GLU B O 1
ATOM 933 N N . PHE B 1 42 ? -6.059 -12.43 -14.477 1 97.5 42 PHE B N 1
ATOM 934 C CA . PHE B 1 42 ? -5.91 -11 -14.742 1 97.5 42 PHE B CA 1
ATOM 935 C C . PHE B 1 42 ? -5.469 -10.258 -13.492 1 97.5 42 PHE B C 1
ATOM 937 O O . PHE B 1 42 ? -5.203 -9.055 -13.531 1 97.5 42 PHE B O 1
ATOM 944 N N . LEU B 1 43 ? -5.348 -11.016 -12.352 1 98.25 43 LEU B N 1
ATOM 945 C CA . LEU B 1 43 ? -4.926 -10.359 -11.125 1 98.25 43 LEU B CA 1
ATOM 946 C C . LEU B 1 43 ? -3.445 -9.992 -11.18 1 98.25 43 LEU B C 1
ATOM 948 O O . LEU B 1 43 ? -2.643 -10.727 -11.766 1 98.25 43 LEU B O 1
ATOM 952 N N . THR B 1 44 ? -3.078 -8.82 -10.602 1 98.69 44 THR B N 1
ATOM 953 C CA . THR B 1 44 ? -1.702 -8.352 -10.477 1 98.69 44 THR B CA 1
ATOM 954 C C . THR B 1 44 ? -1.43 -7.844 -9.062 1 98.69 44 THR B C 1
ATOM 956 O O . THR B 1 44 ? -2.348 -7.742 -8.25 1 98.69 44 THR B O 1
ATOM 959 N N . ILE B 1 45 ? -0.176 -7.652 -8.789 1 98.44 45 ILE B N 1
ATOM 960 C CA . ILE B 1 45 ? 0.235 -7.055 -7.523 1 98.44 45 ILE B CA 1
ATOM 961 C C . ILE B 1 45 ? 0.512 -5.566 -7.723 1 98.44 45 ILE B C 1
ATOM 963 O O . ILE B 1 45 ? 1.321 -5.188 -8.57 1 98.44 45 ILE B O 1
ATOM 967 N N . ALA B 1 46 ? -0.191 -4.75 -7.023 1 98.31 46 ALA B N 1
ATOM 968 C CA . ALA B 1 46 ? 0.1 -3.324 -6.926 1 98.31 46 ALA B CA 1
ATOM 969 C C . ALA B 1 46 ? 0.922 -3.018 -5.676 1 98.31 46 ALA B C 1
ATOM 971 O O . ALA B 1 46 ? 0.647 -3.549 -4.598 1 98.31 46 ALA B O 1
ATOM 972 N N . THR B 1 47 ? 1.927 -2.156 -5.789 1 97.19 47 THR B N 1
ATOM 973 C CA . THR B 1 47 ? 2.764 -1.765 -4.66 1 97.19 47 THR B CA 1
ATOM 974 C C . THR B 1 47 ? 2.461 -0.33 -4.234 1 97.19 47 THR B C 1
ATOM 976 O O . THR B 1 47 ? 1.807 0.415 -4.969 1 97.19 47 THR B O 1
ATOM 979 N N . VAL B 1 48 ? 2.881 -0.056 -3.07 1 95.69 48 VAL B N 1
ATOM 980 C CA . VAL B 1 48 ? 2.639 1.286 -2.549 1 95.69 48 VAL B CA 1
ATOM 981 C C . VAL B 1 48 ? 3.598 2.275 -3.207 1 95.69 48 VAL B C 1
ATOM 983 O O . VAL B 1 48 ? 4.805 2.025 -3.279 1 95.69 48 VAL B O 1
ATOM 986 N N . GLY B 1 49 ? 3.068 3.387 -3.674 1 95.75 49 GLY B N 1
ATOM 987 C CA . GLY B 1 49 ? 3.895 4.465 -4.199 1 95.75 49 GLY B CA 1
ATOM 988 C C . GLY B 1 49 ? 4.281 4.266 -5.652 1 95.75 49 GLY B C 1
ATOM 989 O O . GLY B 1 49 ? 5.203 4.914 -6.148 1 95.75 49 GLY B O 1
ATOM 990 N N . SER B 1 50 ? 3.678 3.336 -6.32 1 94.75 50 SER B N 1
ATOM 991 C CA . SER B 1 50 ? 3.982 3.064 -7.719 1 94.75 50 SER B CA 1
ATOM 992 C C . SER B 1 50 ? 2.729 2.66 -8.492 1 94.75 50 SER B C 1
ATOM 994 O O . SER B 1 50 ? 1.877 1.94 -7.965 1 94.75 50 SER B O 1
ATOM 996 N N . ASP B 1 51 ? 2.709 3.029 -9.711 1 96 51 ASP B N 1
ATOM 997 C CA . ASP B 1 51 ? 1.591 2.615 -10.555 1 96 51 ASP B CA 1
ATOM 998 C C . ASP B 1 51 ? 1.903 1.31 -11.281 1 96 51 ASP B C 1
ATOM 1000 O O . ASP B 1 51 ? 1.113 0.847 -12.109 1 96 51 ASP B O 1
ATOM 1004 N N . GLN B 1 52 ? 2.998 0.752 -10.93 1 93.69 52 GLN B N 1
ATOM 1005 C CA . GLN B 1 52 ? 3.381 -0.505 -11.562 1 93.69 52 GLN B CA 1
ATOM 1006 C C . GLN B 1 52 ? 2.549 -1.667 -11.031 1 93.69 52 GLN B C 1
ATOM 1008 O O . GLN B 1 52 ? 2.17 -1.676 -9.859 1 93.69 52 GLN B O 1
ATOM 1013 N N . HIS B 1 53 ? 2.27 -2.656 -11.969 1 97.69 53 HIS B N 1
ATOM 1014 C CA . HIS B 1 53 ? 1.601 -3.906 -11.625 1 97.69 53 HIS B CA 1
ATOM 1015 C C . HIS B 1 53 ? 2.451 -5.109 -12.008 1 97.69 53 HIS B C 1
ATOM 1017 O O . HIS B 1 53 ? 2.977 -5.172 -13.125 1 97.69 53 HIS B O 1
ATOM 1023 N N . TYR B 1 54 ? 2.539 -5.984 -11.07 1 97.75 54 TYR B N 1
ATOM 1024 C CA . TYR B 1 54 ? 3.412 -7.137 -11.258 1 97.75 54 TYR B CA 1
ATOM 1025 C C . TYR B 1 54 ? 2.607 -8.43 -11.312 1 97.75 54 TYR B C 1
ATOM 1027 O O . TYR B 1 54 ? 1.498 -8.5 -10.781 1 97.75 54 TYR B O 1
ATOM 1035 N N . ALA B 1 55 ? 3.25 -9.422 -11.906 1 98 55 ALA B N 1
ATOM 1036 C CA . ALA B 1 55 ? 2.656 -10.758 -11.859 1 98 55 ALA B CA 1
ATOM 1037 C C . ALA B 1 55 ? 2.668 -11.312 -10.438 1 98 55 ALA B C 1
ATOM 1039 O O . ALA B 1 55 ? 3.58 -11.023 -9.656 1 98 55 ALA B O 1
ATOM 1040 N N . LEU B 1 56 ? 1.696 -12.188 -10.18 1 97.88 56 LEU B N 1
ATOM 1041 C CA . LEU B 1 56 ? 1.555 -12.734 -8.836 1 97.88 56 LEU B CA 1
ATOM 1042 C C . LEU B 1 56 ? 2.791 -13.531 -8.438 1 97.88 56 LEU B C 1
ATOM 1044 O O . LEU B 1 56 ? 3.217 -13.5 -7.281 1 97.88 56 LEU B O 1
ATOM 1048 N N . ASP B 1 57 ? 3.361 -14.156 -9.383 1 97.31 57 ASP B N 1
ATOM 1049 C CA . ASP B 1 57 ? 4.43 -15.094 -9.062 1 97.31 57 ASP B CA 1
ATOM 1050 C C . ASP B 1 57 ? 5.766 -14.375 -8.906 1 97.31 57 ASP B C 1
ATOM 1052 O O . ASP B 1 57 ? 6.797 -15.016 -8.664 1 97.31 57 ASP B O 1
ATOM 1056 N N . GLU B 1 58 ? 5.754 -13.07 -8.977 1 97.75 58 GLU B N 1
ATOM 1057 C CA . GLU B 1 58 ? 6.961 -12.297 -8.719 1 97.75 58 GLU B CA 1
ATOM 1058 C C . GLU B 1 58 ? 7.145 -12.023 -7.23 1 97.75 58 GLU B C 1
ATOM 1060 O O . GLU B 1 58 ? 8.188 -11.516 -6.809 1 97.75 58 GLU B O 1
ATOM 1065 N N . PHE B 1 59 ? 6.172 -12.461 -6.434 1 97.81 59 PHE B N 1
ATOM 1066 C CA . PHE B 1 59 ? 6.223 -12.188 -5 1 97.81 59 PHE B CA 1
ATOM 1067 C C . PHE B 1 59 ? 6.004 -13.453 -4.191 1 97.81 59 PHE B C 1
ATOM 1069 O O . PHE B 1 59 ? 5.242 -14.336 -4.605 1 97.81 59 PHE B O 1
ATOM 1076 N N . ASP B 1 60 ? 6.703 -13.5 -3.039 1 97.31 60 ASP B N 1
ATOM 1077 C CA . ASP B 1 60 ? 6.277 -14.375 -1.953 1 97.31 60 ASP B CA 1
ATOM 1078 C C . ASP B 1 60 ? 5.227 -13.695 -1.076 1 97.31 60 ASP B C 1
ATOM 1080 O O . ASP B 1 60 ? 5.496 -12.648 -0.476 1 97.31 60 ASP B O 1
ATOM 1084 N N . ILE B 1 61 ? 4.008 -14.32 -0.968 1 97.44 61 ILE B N 1
ATOM 1085 C CA . ILE B 1 61 ? 2.941 -13.773 -0.139 1 97.44 61 ILE B CA 1
ATOM 1086 C C . ILE B 1 61 ? 3.031 -14.352 1.27 1 97.44 61 ILE B C 1
ATOM 1088 O O . ILE B 1 61 ? 2.922 -15.57 1.453 1 97.44 61 ILE B O 1
ATOM 1092 N N . VAL B 1 62 ? 3.203 -13.43 2.199 1 96.12 62 VAL B N 1
ATOM 1093 C CA . VAL B 1 62 ? 3.572 -13.875 3.541 1 96.12 62 VAL B CA 1
ATOM 1094 C C . VAL B 1 62 ? 2.322 -13.984 4.41 1 96.12 62 VAL B C 1
ATOM 1096 O O . VAL B 1 62 ? 2.076 -15.031 5.023 1 96.12 62 VAL B O 1
ATOM 1099 N N . GLU B 1 63 ? 1.545 -12.922 4.504 1 94.62 63 GLU B N 1
ATOM 1100 C CA . GLU B 1 63 ? 0.375 -12.898 5.379 1 94.62 63 GLU B CA 1
ATOM 1101 C C . GLU B 1 63 ? -0.612 -11.82 4.957 1 94.62 63 GLU B C 1
ATOM 1103 O O . GLU B 1 63 ? -0.219 -10.805 4.375 1 94.62 63 GLU B O 1
ATOM 1108 N N . VAL B 1 64 ? -1.957 -12.117 5.289 1 94.5 64 VAL B N 1
ATOM 1109 C CA . VAL B 1 64 ? -2.992 -11.117 5.055 1 94.5 64 VAL B CA 1
ATOM 1110 C C . VAL B 1 64 ? -2.85 -9.977 6.059 1 94.5 64 VAL B C 1
ATOM 1112 O O . VAL B 1 64 ? -2.582 -10.211 7.242 1 94.5 64 VAL B O 1
ATOM 1115 N N . VAL B 1 65 ? -2.977 -8.789 5.535 1 94.19 65 VAL B N 1
ATOM 1116 C CA . VAL B 1 65 ? -3.008 -7.656 6.457 1 94.19 65 VAL B CA 1
ATOM 1117 C C . VAL B 1 65 ? -4.395 -7.539 7.082 1 94.19 65 VAL B C 1
ATOM 1119 O O . VAL B 1 65 ? -5.387 -7.344 6.375 1 94.19 65 VAL B O 1
ATOM 1122 N N . ALA B 1 66 ? -4.395 -7.633 8.406 1 84.25 66 ALA B N 1
ATOM 1123 C CA . ALA B 1 66 ? -5.66 -7.566 9.133 1 84.25 66 ALA B CA 1
ATOM 1124 C C . ALA B 1 66 ? -5.961 -6.141 9.578 1 84.25 66 ALA B C 1
ATOM 1126 O O . ALA B 1 66 ? -5.043 -5.359 9.836 1 84.25 66 ALA B O 1
ATOM 1127 N N . GLN B 1 67 ? -7.277 -5.777 9.352 1 77.38 67 GLN B N 1
ATOM 1128 C CA . GLN B 1 67 ? -7.719 -4.527 9.953 1 77.38 67 GLN B CA 1
ATOM 1129 C C . GLN B 1 67 ? -8.172 -4.738 11.391 1 77.38 67 GLN B C 1
ATOM 1131 O O . GLN B 1 67 ? -8.797 -5.754 11.711 1 77.38 67 GLN B O 1
ATOM 1136 N N . SER B 1 68 ? -7.578 -3.914 12.266 1 66.75 68 SER B N 1
ATOM 1137 C CA . SER B 1 68 ? -8.086 -4.035 13.633 1 66.75 68 SER B CA 1
ATOM 1138 C C . SER B 1 68 ? -9.555 -3.65 13.711 1 66.75 68 SER B C 1
ATOM 1140 O O . SER B 1 68 ? -9.961 -2.602 13.195 1 66.75 68 SER B O 1
ATOM 1142 N N . VAL B 1 69 ? -10.469 -4.488 13.344 1 55.5 69 VAL B N 1
ATOM 1143 C CA . VAL B 1 69 ? -11.906 -4.219 13.406 1 55.5 69 VAL B CA 1
ATOM 1144 C C . VAL B 1 69 ? -12.227 -3.463 14.695 1 55.5 69 VAL B C 1
ATOM 1146 O O . VAL B 1 69 ? -12.039 -3.986 15.797 1 55.5 69 VAL B O 1
ATOM 1149 N N . SER B 1 70 ? -11.805 -2.271 14.82 1 46.38 70 SER B N 1
ATOM 1150 C CA . SER B 1 70 ? -12.547 -1.735 15.961 1 46.38 70 SER B CA 1
ATOM 1151 C C . SER B 1 70 ? -14.055 -1.804 15.711 1 46.38 70 SER B C 1
ATOM 1153 O O . SER B 1 70 ? -14.555 -1.231 14.75 1 46.38 70 SER B O 1
ATOM 1155 N N . GLU B 1 71 ? -14.727 -2.961 15.984 1 46.59 71 GLU B N 1
ATOM 1156 C CA . GLU B 1 71 ? -16.188 -2.955 16.031 1 46.59 71 GLU B CA 1
ATOM 1157 C C . GLU B 1 71 ? -16.719 -1.581 16.422 1 46.59 71 GLU B C 1
ATOM 1159 O O . GLU B 1 71 ? -16.266 -0.993 17.406 1 46.59 71 GLU B O 1
ATOM 1164 N N . PRO B 1 72 ? -17.172 -0.808 15.414 1 42.66 72 PRO B N 1
ATOM 1165 C CA . PRO B 1 72 ? -17.844 0.335 16.031 1 42.66 72 PRO B CA 1
ATOM 1166 C C . PRO B 1 72 ? -18.531 -0.027 17.359 1 42.66 72 PRO B C 1
ATOM 1168 O O . PRO B 1 72 ? -18.953 -1.169 17.531 1 42.66 72 PRO B O 1
ATOM 1171 N N . PRO B 1 73 ? -18.219 0.628 18.422 1 39.62 73 PRO B N 1
ATOM 1172 C CA . PRO B 1 73 ? -19.062 0.297 19.578 1 39.62 73 PRO B CA 1
ATOM 1173 C C . PRO B 1 73 ? -20.547 0.183 19.234 1 39.62 73 PRO B C 1
ATOM 1175 O O . PRO B 1 73 ? -21.094 1.075 18.578 1 39.62 73 PRO B O 1
ATOM 1178 N N . GLY B 1 74 ? -20.984 -0.923 18.766 1 39.97 74 GLY B N 1
ATOM 1179 C CA . GLY B 1 74 ? -22.422 -1.068 18.641 1 39.97 74 GLY B CA 1
ATOM 1180 C C . GLY B 1 74 ? -23.188 -0.333 19.734 1 39.97 74 GLY B C 1
ATOM 1181 O O . GLY B 1 74 ? -22.828 -0.401 20.906 1 39.97 74 GLY B O 1
ATOM 1182 N N . SER B 1 75 ? -23.828 0.898 19.422 1 38.84 75 SER B N 1
ATOM 1183 C CA . SER B 1 75 ? -24.844 1.381 20.344 1 38.84 75 SER B CA 1
ATOM 1184 C C . SER B 1 75 ? -25.656 0.226 20.922 1 38.84 75 SER B C 1
ATOM 1186 O O . SER B 1 75 ? -26.141 -0.639 20.188 1 38.84 75 SER B O 1
ATOM 1188 N N . PRO B 1 76 ? -25.609 -0.014 22.266 1 34.03 76 PRO B N 1
ATOM 1189 C CA . PRO B 1 76 ? -26.641 -0.927 22.75 1 34.03 76 PRO B CA 1
ATOM 1190 C C . PRO B 1 76 ? -28.047 -0.532 22.297 1 34.03 76 PRO B C 1
ATOM 1192 O O . PRO B 1 76 ? -28.297 0.639 22.016 1 34.03 76 PRO B O 1
#